Protein AF-A0A356KP73-F1 (afdb_monomer)

Mean predicted aligned error: 17.56 Å

Sequence (121 aa):
MTNDRNPLIIAFLLGVCCALGVALMFNSNSPFPRAYAQAAGGANSMFAVTGTGTTNQGRDVLFVVDSASQRLAIYEYQNGRLKMGALRNMEFDFQIPYEYLAGKKKQEPTVLDIKKAVEKK

Radius of gyration: 27.16 Å; Cα contacts (8 Å, |Δi|>4): 133; chains: 1; bounding box: 76×46×67 Å

Solvent-accessible surface area (backbone atoms only — not comparable to full-atom values): 7233 Å² total; per-residue (Å²): 139,74,77,74,63,56,63,54,52,52,52,50,52,51,50,51,53,51,52,50,52,53,55,52,61,73,60,56,79,60,95,58,68,70,66,51,76,52,73,58,61,75,101,59,35,39,37,40,36,38,28,52,38,67,91,91,64,86,38,41,33,40,38,38,35,35,64,74,79,31,31,40,39,35,28,39,51,55,95,94,38,77,40,82,75,48,75,45,80,38,62,68,77,70,46,72,53,67,65,75,74,39,94,80,50,79,65,80,77,38,74,67,54,52,50,54,61,62,74,73,108

Secondary structure (DSSP, 8-state):
---THHHHHHHHHHHHHHHHHHHHHHT---SSPPEEEEEE-SSS-EEEEEEE-STTS--EEEEEEETTTTEEEEEEEETTEEEEEEEEE-HHHH---HHHH-TT---SS-HHHHHHHHHT-

pLDDT: mean 71.68, std 13.23, range [44.16, 90.06]

Nearest PDB structures (foldseek):
  4b1m-assembly3_C  TM=5.307E-01  e=1.290E+00  Bacillus subtilis
  6o38-assembly2_H  TM=4.576E-01  e=4.339E+00  Acinetobacter nosocomialis M2
  6o38-assembly1_G  TM=3.867E-01  e=4.845E+00  Acinetobacter nosocomialis M2
  6o38-assembly6_N  TM=3.864E-01  e=8.885E+00  Acinetobacter nosocomialis M2

Structure (mmCIF, N/CA/C/O backbone):
data_AF-A0A356KP73-F1
#
_entry.id   AF-A0A356KP73-F1
#
loop_
_atom_site.group_PDB
_atom_site.id
_atom_site.type_symbol
_atom_site.label_atom_id
_atom_site.label_alt_id
_atom_site.label_comp_id
_atom_site.label_asym_id
_atom_site.label_entity_id
_atom_site.label_seq_id
_atom_site.pdbx_PDB_ins_code
_atom_site.Cartn_x
_atom_site.Cartn_y
_atom_site.Cartn_z
_atom_site.occupancy
_atom_site.B_iso_or_equiv
_atom_site.auth_seq_id
_atom_site.auth_comp_id
_atom_site.auth_asym_id
_atom_site.auth_atom_id
_atom_site.pdbx_PDB_model_num
ATOM 1 N N . MET A 1 1 ? 55.916 17.845 -33.740 1.00 48.38 1 MET A N 1
ATOM 2 C CA . MET A 1 1 ? 54.906 16.788 -33.513 1.00 48.38 1 MET A CA 1
ATOM 3 C C . MET A 1 1 ? 54.173 17.134 -32.232 1.00 48.38 1 MET A C 1
ATOM 5 O O . MET A 1 1 ? 54.666 16.852 -31.149 1.00 48.38 1 MET A O 1
ATOM 9 N N . THR A 1 2 ? 53.103 17.910 -32.362 1.0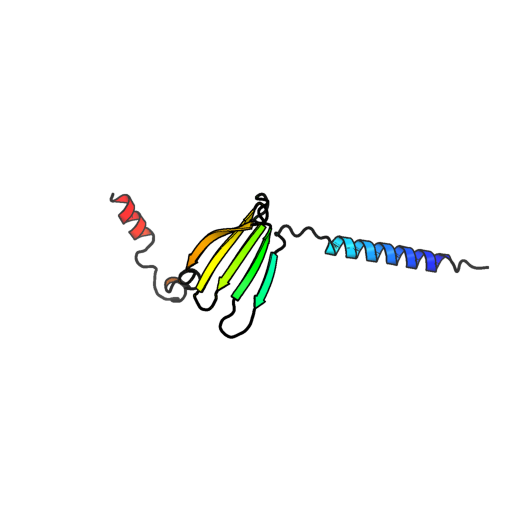0 51.25 2 THR A N 1
ATOM 10 C CA . THR A 1 2 ? 52.355 18.517 -31.254 1.00 51.25 2 THR A CA 1
ATOM 11 C C . THR A 1 2 ? 51.350 17.533 -30.651 1.00 51.25 2 THR A C 1
ATOM 13 O O . THR A 1 2 ? 50.891 16.610 -31.315 1.00 51.25 2 THR A O 1
ATOM 16 N N . ASN A 1 3 ? 51.092 17.703 -29.354 1.00 58.59 3 ASN A N 1
ATOM 17 C CA . ASN A 1 3 ? 50.365 16.814 -28.441 1.00 58.59 3 ASN A CA 1
ATOM 18 C C . ASN A 1 3 ? 48.856 16.666 -28.752 1.00 58.59 3 ASN A C 1
ATOM 20 O O . ASN A 1 3 ? 48.011 16.984 -27.916 1.00 58.59 3 ASN A O 1
ATOM 24 N N . ASP A 1 4 ? 48.491 16.112 -29.905 1.00 58.34 4 ASP A N 1
ATOM 25 C CA . ASP A 1 4 ? 47.076 15.922 -30.282 1.00 58.34 4 ASP A CA 1
ATOM 26 C C . ASP A 1 4 ? 46.377 14.802 -29.481 1.00 58.34 4 ASP A C 1
ATOM 28 O O . ASP A 1 4 ? 45.154 14.669 -29.501 1.00 58.34 4 ASP A O 1
ATOM 32 N N . ARG A 1 5 ? 47.136 14.004 -28.714 1.00 60.91 5 ARG A N 1
ATOM 33 C CA . ARG A 1 5 ? 46.603 12.918 -27.868 1.00 60.91 5 ARG A CA 1
ATOM 34 C C . ARG A 1 5 ? 46.007 13.403 -26.541 1.00 60.91 5 ARG A C 1
ATOM 36 O O . ARG A 1 5 ? 45.090 12.773 -26.022 1.00 60.91 5 ARG A O 1
ATOM 43 N N . ASN A 1 6 ? 46.484 14.526 -26.006 1.00 67.44 6 ASN A N 1
ATOM 44 C CA . ASN A 1 6 ? 46.041 15.052 -24.711 1.00 67.44 6 ASN A CA 1
ATOM 45 C C . ASN A 1 6 ? 44.567 15.501 -24.676 1.00 67.44 6 ASN A C 1
ATOM 47 O O . ASN A 1 6 ? 43.879 15.116 -23.730 1.00 67.44 6 ASN A O 1
ATOM 51 N N . PRO A 1 7 ? 44.028 16.250 -25.662 1.00 72.88 7 PRO A N 1
ATOM 52 C CA . PRO A 1 7 ? 42.623 16.666 -25.619 1.00 72.88 7 PRO A CA 1
ATOM 53 C C . PRO A 1 7 ? 41.654 15.480 -25.728 1.00 72.88 7 PRO A C 1
ATOM 55 O O . PRO A 1 7 ? 40.610 15.488 -25.082 1.00 72.88 7 PRO A O 1
ATOM 58 N N . LEU A 1 8 ? 42.021 14.431 -26.473 1.00 78.50 8 LEU A N 1
ATOM 59 C CA . LEU A 1 8 ? 41.236 13.196 -26.585 1.00 78.50 8 LEU A CA 1
ATOM 60 C C . LEU A 1 8 ? 41.174 12.422 -25.263 1.00 78.50 8 LEU A C 1
ATOM 62 O O . LEU A 1 8 ? 40.104 11.964 -24.869 1.00 78.50 8 LEU A O 1
ATOM 66 N N . ILE A 1 9 ? 42.300 12.318 -24.553 1.00 81.69 9 ILE A N 1
ATOM 67 C CA . ILE A 1 9 ? 42.364 11.656 -23.241 1.00 81.69 9 ILE A CA 1
ATOM 68 C C . ILE A 1 9 ? 41.561 12.442 -22.198 1.00 81.69 9 ILE A C 1
ATOM 70 O O . ILE A 1 9 ? 40.818 11.847 -21.418 1.00 81.69 9 ILE A O 1
ATOM 74 N N . ILE A 1 10 ? 41.661 13.775 -22.213 1.00 82.06 10 ILE A N 1
ATOM 75 C CA . ILE A 1 10 ? 40.904 14.647 -21.307 1.00 82.06 10 ILE A CA 1
ATOM 7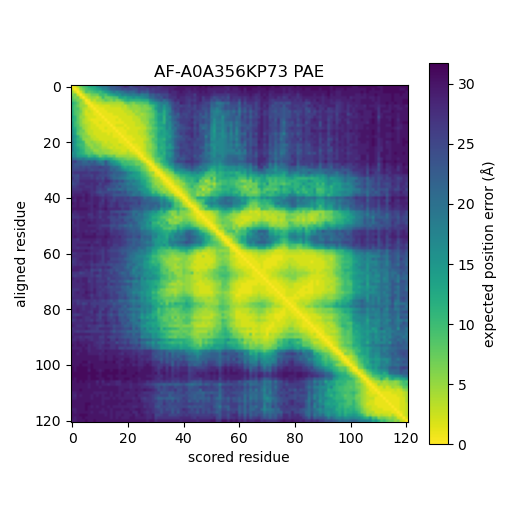6 C C . ILE A 1 10 ? 39.401 14.531 -21.580 1.00 82.06 10 ILE A C 1
ATOM 78 O O . ILE A 1 10 ? 38.634 14.342 -20.640 1.00 82.06 10 ILE A O 1
ATOM 82 N N . ALA A 1 11 ? 38.976 14.577 -22.846 1.00 82.19 11 ALA A N 1
ATOM 83 C CA . ALA A 1 11 ? 37.570 14.426 -23.221 1.00 82.19 11 ALA A CA 1
ATOM 84 C C . ALA A 1 11 ? 37.007 13.049 -22.831 1.00 82.19 11 ALA A C 1
ATOM 86 O O . ALA A 1 11 ? 35.888 12.958 -22.327 1.00 82.19 11 ALA A O 1
ATOM 87 N N . PHE A 1 12 ? 37.797 11.985 -23.002 1.00 84.50 12 PHE A N 1
ATOM 88 C CA . PHE A 1 12 ? 37.420 10.635 -22.588 1.00 84.50 12 PHE A CA 1
ATOM 89 C C . PHE A 1 12 ? 37.254 10.526 -21.065 1.00 84.50 12 PHE A C 1
ATOM 91 O O . PHE A 1 12 ? 36.229 10.037 -20.594 1.00 84.50 12 PHE A O 1
ATOM 98 N N . LEU A 1 13 ? 38.214 11.038 -20.287 1.00 85.75 13 LEU A N 1
ATOM 99 C CA . LEU A 1 13 ? 38.138 11.055 -18.821 1.00 85.75 13 LEU A CA 1
ATOM 100 C C . LEU A 1 13 ? 36.943 11.869 -18.315 1.00 85.75 13 LEU A C 1
ATOM 102 O O . LEU A 1 13 ? 36.243 11.422 -17.407 1.00 85.75 13 LEU A O 1
ATOM 106 N N . LEU A 1 14 ? 36.669 13.026 -18.924 1.00 86.62 14 LEU A N 1
ATOM 107 C CA . LEU A 1 14 ? 35.507 13.841 -18.571 1.00 86.62 14 LEU A CA 1
ATOM 108 C C . LEU A 1 14 ? 34.198 13.098 -18.866 1.00 86.62 14 LEU A C 1
ATOM 110 O O . LEU A 1 14 ? 33.302 13.081 -18.026 1.00 86.62 14 LEU A O 1
ATOM 114 N N . GLY A 1 15 ? 34.116 12.426 -20.018 1.00 85.94 15 GLY A N 1
ATOM 115 C CA . GLY A 1 15 ? 32.970 11.599 -20.390 1.00 85.94 15 GLY A CA 1
ATOM 116 C C . GLY A 1 15 ? 32.718 10.459 -19.401 1.00 85.94 15 GLY A C 1
ATOM 117 O O . GLY A 1 15 ? 31.577 10.250 -18.988 1.00 85.94 15 GLY A O 1
ATOM 118 N N . VAL A 1 16 ? 33.774 9.771 -18.955 1.00 87.62 16 VAL A N 1
ATOM 119 C CA . VAL A 1 16 ? 33.676 8.707 -17.942 1.00 87.62 16 VAL A CA 1
ATOM 120 C C . VAL A 1 16 ? 33.217 9.267 -16.594 1.00 87.62 16 VAL A C 1
ATOM 122 O O . VAL A 1 16 ? 32.307 8.703 -15.991 1.00 87.62 16 VAL A O 1
ATOM 125 N N . CYS A 1 17 ? 33.772 10.393 -16.137 1.00 82.75 17 CYS A N 1
ATOM 126 C CA . CYS A 1 17 ? 33.355 11.037 -14.887 1.00 82.75 17 CYS A CA 1
ATOM 127 C C . CYS A 1 17 ? 31.890 11.493 -14.925 1.00 82.75 17 CYS A C 1
ATOM 129 O O . CYS A 1 17 ? 31.155 11.280 -13.959 1.00 82.75 17 CYS A O 1
ATOM 131 N N . CYS A 1 18 ? 31.438 12.071 -16.041 1.00 83.12 18 CYS A N 1
ATOM 132 C CA . CYS A 1 18 ? 30.040 12.454 -16.228 1.00 83.12 18 CYS A CA 1
ATOM 133 C C . CYS A 1 18 ? 29.116 11.228 -16.248 1.00 83.12 18 CYS A C 1
ATOM 135 O O . CYS A 1 18 ? 28.086 11.239 -15.577 1.00 83.12 18 CYS A O 1
ATOM 137 N N . ALA A 1 19 ? 29.491 10.153 -16.947 1.00 77.81 19 ALA A N 1
ATOM 138 C CA . ALA A 1 19 ? 28.715 8.914 -16.977 1.00 77.81 19 ALA A CA 1
ATOM 139 C C . ALA A 1 19 ? 28.607 8.262 -15.587 1.00 77.81 19 ALA A C 1
ATOM 141 O O . ALA A 1 19 ? 27.524 7.826 -15.194 1.00 77.81 19 ALA A O 1
ATOM 142 N N . LEU A 1 20 ? 29.699 8.253 -14.814 1.00 79.38 20 LEU A N 1
ATOM 143 C CA . LEU A 1 20 ? 29.709 7.741 -13.442 1.00 79.38 20 LEU A CA 1
ATOM 144 C C . LEU A 1 20 ? 28.851 8.603 -12.507 1.00 79.38 20 LEU A C 1
ATOM 146 O O . LEU A 1 20 ? 28.086 8.065 -11.711 1.00 79.38 20 LEU A O 1
ATOM 150 N N . GLY A 1 21 ? 28.941 9.931 -12.626 1.00 72.38 21 GLY A N 1
ATOM 151 C CA . GLY A 1 21 ? 28.129 10.865 -11.844 1.00 72.38 21 GLY A CA 1
ATOM 152 C C . GLY A 1 21 ? 26.633 10.672 -12.091 1.00 72.38 21 GLY A C 1
ATOM 153 O O . GLY A 1 21 ? 25.856 10.575 -11.145 1.00 72.38 21 GLY A O 1
ATOM 154 N N . VAL A 1 22 ? 26.238 10.513 -13.355 1.00 70.38 22 VAL A N 1
ATOM 155 C CA . VAL A 1 22 ? 24.848 10.231 -13.738 1.00 70.38 22 VAL A CA 1
ATOM 156 C C . VAL A 1 22 ? 24.388 8.869 -13.202 1.00 70.38 22 VAL A C 1
ATOM 158 O O . VAL A 1 22 ? 23.316 8.778 -12.602 1.00 70.38 22 VAL A O 1
ATOM 161 N N . ALA A 1 23 ? 25.204 7.821 -13.338 1.00 68.50 23 ALA A N 1
ATOM 162 C CA . ALA A 1 23 ? 24.885 6.491 -12.813 1.00 68.50 23 ALA A CA 1
ATOM 163 C C . ALA A 1 23 ? 24.702 6.489 -11.283 1.00 68.50 23 ALA A C 1
ATOM 165 O O . ALA A 1 23 ? 23.808 5.816 -10.769 1.00 68.50 23 ALA A O 1
ATOM 166 N N . LEU A 1 24 ? 25.499 7.277 -10.555 1.00 64.06 24 LEU A N 1
ATOM 167 C CA . LEU A 1 24 ? 25.389 7.425 -9.102 1.00 64.06 24 LEU A CA 1
ATOM 168 C C . LEU A 1 24 ? 24.158 8.242 -8.680 1.00 64.06 24 LEU A C 1
ATOM 170 O O . LEU A 1 24 ? 23.542 7.914 -7.669 1.00 64.06 24 LEU A O 1
ATOM 174 N N . MET A 1 25 ? 23.749 9.250 -9.457 1.00 61.28 25 MET A N 1
ATOM 175 C CA . MET A 1 25 ? 22.519 10.012 -9.186 1.00 61.28 25 MET A CA 1
ATOM 176 C C . MET A 1 25 ? 21.249 9.173 -9.401 1.00 61.28 25 MET A C 1
ATOM 178 O O . MET A 1 25 ? 20.293 9.291 -8.630 1.00 61.28 25 MET A O 1
ATOM 182 N N . PHE A 1 26 ? 21.238 8.284 -10.400 1.00 61.44 26 PHE A N 1
ATOM 183 C CA . PHE A 1 26 ? 20.128 7.347 -10.628 1.00 61.44 26 PHE A CA 1
ATOM 184 C C . PHE A 1 26 ? 20.153 6.127 -9.701 1.00 61.44 26 PHE A C 1
ATOM 186 O O . PHE A 1 26 ? 19.121 5.487 -9.506 1.00 61.44 26 PHE A O 1
ATOM 193 N N . ASN A 1 27 ? 21.294 5.842 -9.071 1.00 54.44 27 ASN A N 1
ATOM 194 C CA . ASN A 1 27 ? 21.393 4.920 -7.941 1.00 54.44 27 ASN A CA 1
ATOM 195 C C . ASN A 1 27 ? 21.150 5.635 -6.600 1.00 54.44 27 ASN A C 1
ATOM 197 O O . ASN A 1 27 ? 21.686 5.252 -5.559 1.00 54.44 27 ASN A O 1
ATOM 201 N N . SER A 1 28 ? 20.345 6.702 -6.618 1.00 50.84 28 SER A N 1
ATOM 202 C CA . SER A 1 28 ? 19.795 7.261 -5.395 1.00 50.84 28 SER A CA 1
ATOM 203 C C . SER A 1 28 ? 18.929 6.185 -4.748 1.00 50.84 28 SER A C 1
ATOM 205 O O . SER A 1 28 ? 17.856 5.816 -5.230 1.00 50.84 28 SER A O 1
ATOM 207 N N . ASN A 1 29 ? 19.436 5.649 -3.641 1.00 56.03 29 ASN A N 1
ATOM 208 C CA . ASN A 1 29 ? 18.640 4.963 -2.640 1.00 56.03 29 ASN A CA 1
ATOM 209 C C . ASN A 1 29 ? 17.554 5.939 -2.188 1.00 56.03 29 ASN A C 1
ATOM 211 O O . ASN A 1 29 ? 17.757 6.723 -1.261 1.00 56.03 29 ASN A O 1
ATOM 215 N N . SER A 1 30 ? 16.424 5.938 -2.896 1.00 53.53 30 SER A N 1
ATOM 216 C CA . SER A 1 30 ? 15.221 6.611 -2.443 1.00 53.53 30 SER A CA 1
ATOM 217 C C . SER A 1 30 ? 14.977 6.147 -1.006 1.00 53.53 30 SER A C 1
ATOM 219 O O . SER A 1 30 ? 14.937 4.936 -0.770 1.00 53.53 30 SER A O 1
ATOM 221 N N . PRO A 1 31 ? 14.829 7.065 -0.033 1.00 57.53 31 PRO A N 1
ATOM 222 C CA . PRO A 1 31 ? 14.481 6.684 1.334 1.00 57.53 31 PRO A CA 1
ATOM 223 C C . PRO A 1 31 ? 13.090 6.033 1.398 1.00 57.53 31 PRO A C 1
ATOM 225 O O . PRO A 1 31 ? 12.700 5.490 2.431 1.00 57.53 31 PRO A O 1
ATOM 228 N N . PHE A 1 32 ? 12.344 6.082 0.291 1.00 52.59 32 PHE A N 1
ATOM 229 C CA . PHE A 1 32 ? 11.044 5.465 0.140 1.00 52.59 32 PHE A CA 1
ATOM 230 C C . PHE A 1 32 ? 11.165 4.068 -0.482 1.00 52.59 32 PHE A C 1
ATOM 232 O O . PHE A 1 32 ? 11.909 3.893 -1.455 1.00 52.59 32 PHE A O 1
ATOM 239 N N . PRO A 1 33 ? 10.405 3.083 0.029 1.00 57.66 33 PRO A N 1
ATOM 240 C CA . PRO A 1 33 ? 10.320 1.760 -0.573 1.00 57.66 33 PRO A CA 1
ATOM 241 C C . PRO A 1 33 ? 9.965 1.857 -2.060 1.00 57.66 33 PRO A C 1
ATOM 243 O O . PRO A 1 33 ? 9.105 2.651 -2.451 1.00 57.66 33 PRO A O 1
ATOM 246 N N . ARG A 1 34 ? 10.623 1.051 -2.901 1.00 59.47 34 ARG A N 1
ATOM 247 C CA . ARG A 1 34 ? 10.265 0.960 -4.320 1.00 59.47 34 ARG A CA 1
ATOM 248 C C . ARG A 1 34 ? 8.880 0.325 -4.417 1.00 59.47 34 ARG A C 1
ATOM 250 O O . ARG A 1 34 ? 8.706 -0.827 -4.025 1.00 59.47 34 ARG A O 1
ATOM 257 N N . ALA A 1 35 ? 7.921 1.086 -4.931 1.00 60.72 35 ALA A N 1
ATOM 258 C CA . ALA A 1 35 ? 6.582 0.608 -5.230 1.00 60.72 35 ALA A CA 1
ATOM 259 C C . ALA A 1 35 ? 6.377 0.581 -6.748 1.00 60.72 35 ALA A C 1
ATOM 261 O O . ALA A 1 35 ? 6.738 1.530 -7.447 1.00 60.72 35 ALA A O 1
ATOM 262 N N . TYR A 1 36 ? 5.792 -0.499 -7.248 1.00 69.81 36 TYR A N 1
ATOM 263 C CA . TYR A 1 36 ? 5.396 -0.655 -8.640 1.00 69.81 36 TYR A CA 1
ATOM 264 C C . TYR A 1 36 ? 3.875 -0.705 -8.691 1.00 69.81 36 TYR A C 1
ATOM 266 O O . TYR A 1 36 ? 3.249 -1.499 -7.994 1.00 69.81 36 TYR A O 1
ATOM 274 N N . ALA A 1 37 ? 3.275 0.157 -9.505 1.00 67.25 37 ALA A N 1
ATOM 275 C CA . ALA A 1 37 ? 1.838 0.180 -9.718 1.00 67.25 3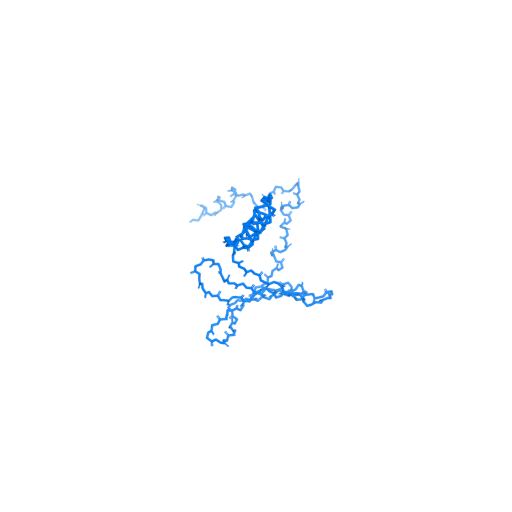7 ALA A CA 1
ATOM 276 C C . ALA A 1 37 ? 1.528 -0.279 -11.142 1.00 67.25 37 ALA A C 1
ATOM 278 O O . ALA A 1 37 ? 2.121 0.211 -12.103 1.00 67.25 37 ALA A O 1
ATOM 279 N N . GLN A 1 38 ? 0.580 -1.199 -11.276 1.00 68.50 38 GLN A N 1
ATOM 280 C CA . GLN A 1 38 ? 0.016 -1.601 -12.554 1.00 68.50 38 GLN A CA 1
ATOM 281 C C . GLN A 1 38 ? -1.503 -1.461 -1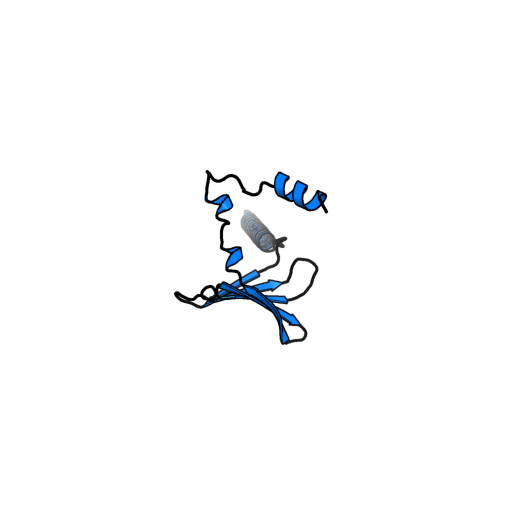2.482 1.00 68.50 38 GLN A C 1
ATOM 283 O O . GLN A 1 38 ? -2.152 -1.975 -11.570 1.00 68.50 38 GLN A O 1
ATOM 288 N 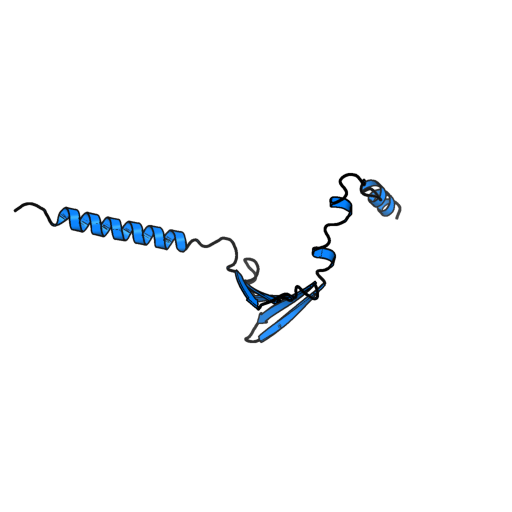N . ALA A 1 39 ? -2.069 -0.748 -13.452 1.00 65.94 39 ALA A N 1
ATOM 289 C CA . ALA A 1 39 ? -3.508 -0.602 -13.610 1.00 65.94 39 ALA A CA 1
ATOM 290 C C . ALA A 1 39 ? -3.985 -1.487 -14.763 1.00 65.94 39 ALA A C 1
ATOM 292 O O . ALA A 1 39 ? -3.359 -1.520 -15.825 1.00 65.94 39 ALA A O 1
ATOM 293 N N . ALA A 1 40 ? -5.109 -2.172 -14.571 1.00 55.75 40 ALA A N 1
ATOM 294 C CA . ALA A 1 40 ? -5.784 -2.914 -15.626 1.00 55.75 40 ALA A CA 1
ATOM 295 C C . ALA A 1 40 ? -7.155 -2.275 -15.914 1.00 55.75 40 ALA A C 1
ATOM 297 O O . ALA A 1 40 ? -8.142 -2.624 -15.279 1.00 55.75 40 ALA A O 1
ATOM 298 N N . GLY A 1 41 ? -7.169 -1.345 -16.880 1.00 50.38 41 GLY A N 1
ATOM 299 C CA . GLY A 1 41 ? -8.296 -0.984 -17.761 1.00 50.38 41 GLY A CA 1
ATOM 300 C C . GLY A 1 41 ? -9.564 -0.304 -17.200 1.00 50.38 41 GLY A C 1
ATOM 301 O O . GLY A 1 41 ? -10.064 -0.637 -16.137 1.00 50.38 41 GLY A O 1
ATOM 302 N N . GLY A 1 42 ? -10.158 0.564 -18.037 1.00 63.09 42 GLY A N 1
ATOM 303 C CA . GLY A 1 42 ? -11.606 0.842 -18.110 1.00 63.09 42 GLY A CA 1
ATOM 304 C C . GLY A 1 42 ? -12.286 1.583 -16.946 1.00 63.09 42 GLY A C 1
ATOM 305 O O . GLY A 1 42 ? -11.666 1.947 -15.954 1.00 63.09 42 GLY A O 1
ATOM 306 N N . ALA A 1 43 ? -13.605 1.796 -17.084 1.00 54.97 43 ALA A N 1
ATOM 307 C CA . ALA A 1 43 ? -14.464 2.503 -16.117 1.00 54.97 43 ALA A CA 1
ATOM 308 C C . ALA A 1 43 ? -14.572 1.825 -14.730 1.00 54.97 43 ALA A C 1
ATOM 310 O O . ALA A 1 43 ? -15.078 2.440 -13.802 1.00 54.97 43 ALA A O 1
ATOM 311 N N . ASN A 1 44 ? -14.052 0.601 -14.583 1.00 58.88 44 ASN A N 1
ATOM 312 C CA . ASN A 1 44 ? -13.973 -0.167 -13.337 1.00 58.88 44 ASN A CA 1
ATOM 313 C C . ASN A 1 44 ? -12.534 -0.656 -13.155 1.00 58.88 44 ASN A C 1
ATOM 315 O O . ASN A 1 44 ? -12.217 -1.822 -13.397 1.00 58.88 44 ASN A O 1
ATOM 319 N N . SER A 1 45 ? -11.646 0.272 -12.814 1.00 69.44 45 SER A N 1
ATOM 320 C CA . SER A 1 45 ? -10.211 0.013 -12.797 1.00 69.44 45 SER A CA 1
ATOM 321 C C . SER A 1 45 ? -9.794 -0.689 -11.508 1.00 69.44 45 SER A C 1
ATOM 323 O O . SER A 1 45 ? -10.040 -0.212 -10.396 1.00 69.44 45 SER A O 1
ATOM 325 N N . MET A 1 46 ? -9.144 -1.839 -11.666 1.00 75.75 46 MET A N 1
ATOM 326 C CA . MET A 1 46 ? -8.392 -2.474 -10.592 1.00 75.75 46 MET A CA 1
ATOM 327 C C . MET A 1 46 ? -6.949 -1.977 -10.640 1.00 75.75 46 MET A C 1
ATOM 329 O O . MET A 1 46 ? -6.307 -1.990 -11.698 1.00 75.75 46 MET A O 1
ATOM 333 N N . PHE A 1 47 ? -6.435 -1.562 -9.488 1.00 79.44 47 PHE A N 1
ATOM 334 C CA . PHE A 1 47 ? -5.056 -1.118 -9.328 1.00 79.44 47 PHE A CA 1
ATOM 335 C C . PHE A 1 47 ? -4.319 -2.101 -8.431 1.00 79.44 47 PHE A C 1
ATOM 337 O O . PHE A 1 47 ? -4.714 -2.330 -7.288 1.00 79.44 47 PHE A O 1
ATOM 344 N N . ALA A 1 48 ? -3.239 -2.675 -8.948 1.00 78.88 48 ALA A N 1
ATOM 345 C CA . ALA A 1 48 ? -2.315 -3.481 -8.173 1.00 78.88 48 ALA A CA 1
ATOM 346 C C . ALA A 1 48 ? -1.083 -2.634 -7.857 1.00 78.88 48 ALA A C 1
ATOM 348 O O . ALA A 1 48 ? -0.444 -2.100 -8.765 1.00 78.88 48 ALA A O 1
ATOM 349 N N . VAL A 1 49 ? -0.746 -2.513 -6.579 1.00 79.31 49 VAL A N 1
ATOM 350 C CA . VAL A 1 49 ? 0.477 -1.858 -6.118 1.00 79.31 49 VAL A CA 1
ATOM 351 C C . VAL A 1 49 ? 1.293 -2.891 -5.363 1.00 79.31 49 VAL A C 1
ATOM 353 O O . VAL A 1 49 ? 0.863 -3.394 -4.327 1.00 79.31 49 VAL A O 1
ATOM 356 N N . THR A 1 50 ? 2.464 -3.231 -5.884 1.00 74.19 50 THR A N 1
ATOM 357 C CA . THR A 1 50 ? 3.442 -4.054 -5.178 1.00 74.19 50 THR A CA 1
ATOM 358 C C . THR A 1 50 ? 4.492 -3.153 -4.563 1.00 74.19 50 THR A C 1
ATOM 360 O O . THR A 1 50 ? 4.932 -2.178 -5.169 1.00 74.19 50 THR A O 1
ATOM 363 N N . GLY A 1 51 ? 4.901 -3.463 -3.345 1.00 67.81 51 GLY A N 1
ATOM 364 C CA . GLY A 1 51 ? 5.983 -2.752 -2.690 1.00 67.81 51 GLY A CA 1
ATOM 365 C C . GLY A 1 51 ? 6.682 -3.652 -1.696 1.00 67.81 51 GLY A C 1
ATOM 366 O O . GLY A 1 51 ? 6.077 -4.562 -1.120 1.00 67.81 51 GLY A O 1
ATOM 367 N N . THR A 1 52 ? 7.957 -3.370 -1.468 1.00 64.31 52 THR A N 1
ATOM 368 C CA . THR A 1 52 ? 8.598 -3.835 -0.246 1.00 64.31 52 THR A CA 1
ATOM 369 C C . THR A 1 52 ? 7.939 -3.072 0.903 1.00 64.31 52 THR A C 1
ATOM 371 O O . THR A 1 52 ? 7.801 -1.848 0.854 1.00 64.31 52 THR A O 1
ATOM 374 N N . GLY A 1 53 ? 7.410 -3.791 1.893 1.00 56.38 53 GLY A N 1
ATOM 375 C CA . GLY A 1 53 ? 6.726 -3.199 3.040 1.00 56.38 53 GLY A CA 1
ATOM 376 C C . GLY A 1 53 ? 7.580 -2.124 3.714 1.00 56.38 53 GLY A C 1
ATOM 377 O O . GLY A 1 53 ? 8.801 -2.095 3.544 1.00 56.38 53 GLY A O 1
ATOM 378 N N . THR A 1 54 ? 6.925 -1.239 4.475 1.00 52.16 54 THR A N 1
ATOM 379 C CA . THR A 1 54 ? 7.549 -0.123 5.208 1.00 52.16 54 THR A CA 1
ATOM 380 C C . THR A 1 54 ? 8.925 -0.501 5.742 1.00 52.16 54 THR A C 1
ATOM 382 O O . THR A 1 54 ? 9.082 -1.563 6.358 1.00 52.16 54 THR A O 1
ATOM 385 N N . THR A 1 55 ? 9.899 0.371 5.481 1.00 44.16 55 THR A N 1
ATOM 386 C CA . THR A 1 55 ? 11.308 0.242 5.851 1.00 44.16 55 THR A CA 1
ATOM 387 C C . THR A 1 55 ? 11.425 -0.428 7.226 1.00 44.16 55 THR A C 1
ATOM 389 O O . THR A 1 55 ? 10.883 0.094 8.197 1.00 44.16 55 THR A O 1
ATOM 392 N N . ASN A 1 56 ? 12.076 -1.602 7.276 1.00 51.19 56 ASN A N 1
ATOM 393 C CA . ASN A 1 56 ? 12.311 -2.490 8.438 1.00 51.19 56 ASN A CA 1
ATOM 394 C C . ASN A 1 56 ? 11.422 -3.737 8.619 1.00 51.19 56 ASN A C 1
ATOM 396 O O . ASN A 1 56 ? 11.713 -4.513 9.526 1.00 51.19 56 ASN A O 1
ATOM 400 N N . GLN A 1 57 ? 10.402 -4.003 7.790 1.00 57.00 57 GLN A N 1
ATOM 401 C CA . GLN A 1 57 ? 9.604 -5.241 7.948 1.00 57.00 57 GLN A CA 1
ATOM 402 C C . GLN A 1 57 ? 9.953 -6.379 6.981 1.00 57.00 57 GLN A C 1
ATOM 404 O O . GLN A 1 57 ? 9.581 -7.516 7.249 1.00 57.00 57 GLN A O 1
ATOM 409 N N . GLY A 1 58 ? 10.675 -6.118 5.884 1.00 60.91 58 GLY A N 1
ATOM 410 C CA . GLY A 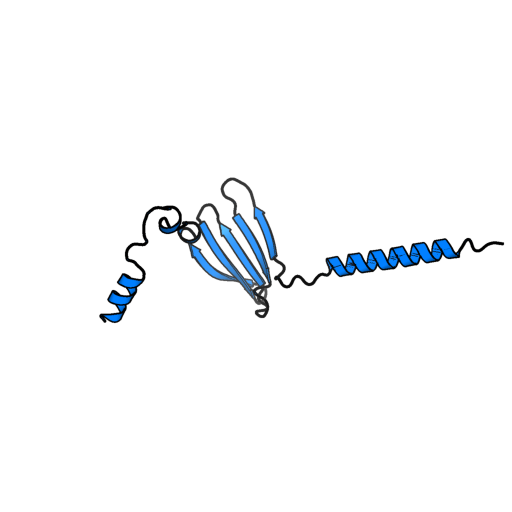1 58 ? 11.154 -7.171 4.972 1.00 60.91 58 GLY A CA 1
ATOM 411 C C . GLY A 1 58 ? 10.054 -8.048 4.358 1.00 60.91 58 GLY A C 1
ATOM 412 O O . GLY A 1 58 ? 10.336 -9.156 3.915 1.00 60.91 58 GLY A O 1
ATOM 413 N N . ARG A 1 59 ? 8.799 -7.584 4.362 1.00 69.81 59 ARG A N 1
ATOM 414 C CA . ARG A 1 59 ? 7.664 -8.309 3.786 1.00 69.81 59 ARG A CA 1
ATOM 415 C C . ARG A 1 59 ? 7.319 -7.716 2.436 1.00 69.81 59 ARG A C 1
ATOM 417 O O . ARG A 1 59 ? 7.116 -6.508 2.345 1.00 69.81 59 ARG A O 1
ATOM 424 N N . ASP A 1 60 ? 7.184 -8.562 1.431 1.00 77.81 60 ASP A N 1
ATOM 425 C CA . ASP A 1 60 ? 6.637 -8.160 0.142 1.00 77.81 60 ASP A CA 1
ATOM 426 C C . ASP A 1 60 ? 5.112 -8.111 0.251 1.00 77.81 60 ASP A C 1
ATOM 428 O O . ASP A 1 60 ? 4.467 -9.078 0.672 1.00 77.81 60 ASP A O 1
ATOM 432 N N . VAL A 1 61 ? 4.532 -6.962 -0.089 1.00 83.00 61 VAL A N 1
ATOM 433 C CA . VAL A 1 61 ? 3.092 -6.720 0.038 1.00 83.00 61 VAL A CA 1
ATOM 434 C C . VAL A 1 61 ? 2.518 -6.367 -1.330 1.00 83.00 61 VAL A C 1
ATOM 436 O O . VAL A 1 61 ? 3.098 -5.585 -2.086 1.00 83.00 61 VAL A O 1
ATOM 439 N N . LEU A 1 62 ? 1.362 -6.948 -1.639 1.00 85.50 62 LEU A N 1
ATOM 440 C CA . LEU A 1 62 ? 0.539 -6.627 -2.797 1.00 85.50 62 LEU A CA 1
ATOM 441 C C . LEU A 1 62 ? -0.760 -5.985 -2.305 1.00 85.50 62 LEU A C 1
ATOM 443 O O . LEU A 1 62 ? -1.580 -6.625 -1.646 1.00 85.50 62 LEU A O 1
ATOM 447 N N . PHE A 1 63 ? -0.956 -4.725 -2.661 1.00 87.00 63 PHE A N 1
ATOM 448 C CA . PHE A 1 63 ? -2.202 -4.000 -2.469 1.00 87.00 63 PHE A CA 1
ATOM 449 C C . PHE A 1 63 ? -3.030 -4.110 -3.744 1.00 87.00 63 PHE A C 1
ATOM 451 O O . PHE A 1 63 ? -2.542 -3.803 -4.830 1.00 87.00 63 PHE A O 1
ATOM 458 N N . VAL A 1 64 ? -4.282 -4.536 -3.618 1.00 87.31 64 VAL A N 1
ATOM 459 C CA . VAL A 1 64 ? -5.246 -4.561 -4.718 1.00 87.31 64 VAL A CA 1
ATOM 460 C C . VAL A 1 64 ? -6.385 -3.623 -4.361 1.00 87.31 64 VAL A C 1
ATOM 462 O O . VAL A 1 64 ? -7.105 -3.850 -3.389 1.00 87.31 64 VAL A O 1
ATOM 465 N N . VAL A 1 65 ? -6.527 -2.563 -5.146 1.00 87.38 65 VAL A N 1
ATOM 466 C CA . VAL A 1 65 ? -7.610 -1.591 -5.042 1.00 87.38 65 VAL A CA 1
ATOM 467 C C . VAL A 1 65 ? -8.619 -1.886 -6.136 1.00 87.38 65 VAL A C 1
ATOM 469 O O . VAL A 1 65 ? -8.298 -1.807 -7.321 1.00 87.38 65 VAL A O 1
ATOM 472 N N . ASP A 1 66 ? -9.842 -2.191 -5.729 1.00 86.88 66 ASP A N 1
ATOM 473 C CA . ASP A 1 66 ? -10.999 -2.207 -6.613 1.00 86.88 66 ASP A CA 1
ATOM 474 C C . ASP A 1 66 ? -11.726 -0.868 -6.466 1.00 86.88 66 ASP A C 1
ATOM 476 O O . ASP A 1 66 ? -12.358 -0.592 -5.441 1.00 86.88 66 ASP A O 1
ATOM 480 N N . SER A 1 67 ? -11.597 -0.019 -7.486 1.00 82.00 67 SER A N 1
ATOM 481 C CA . SER A 1 67 ? -12.228 1.302 -7.488 1.00 82.00 67 SER A CA 1
ATOM 482 C C . SER A 1 67 ? -13.750 1.242 -7.626 1.00 82.00 67 SER A C 1
ATOM 484 O O . SER A 1 67 ? -14.427 2.140 -7.129 1.00 82.00 67 SER A O 1
ATOM 486 N N . ALA A 1 68 ? -14.296 0.185 -8.236 1.00 82.44 68 ALA A N 1
ATOM 487 C CA . ALA A 1 68 ? -15.732 0.046 -8.459 1.00 82.44 68 ALA A CA 1
ATOM 488 C C . ALA A 1 68 ? -16.466 -0.325 -7.166 1.00 82.44 68 ALA A C 1
ATOM 490 O O . ALA A 1 68 ? -17.530 0.219 -6.879 1.00 82.44 68 ALA A O 1
ATOM 491 N N . SER A 1 69 ? -15.886 -1.225 -6.367 1.00 84.81 69 SER A N 1
ATOM 492 C CA . SER A 1 69 ? -16.448 -1.613 -5.065 1.00 84.81 69 SER A CA 1
ATOM 493 C C . SER A 1 69 ? -15.893 -0.818 -3.880 1.00 84.81 69 SER A C 1
ATOM 495 O O . SER A 1 69 ? -16.323 -1.048 -2.750 1.00 84.81 69 SER A O 1
AT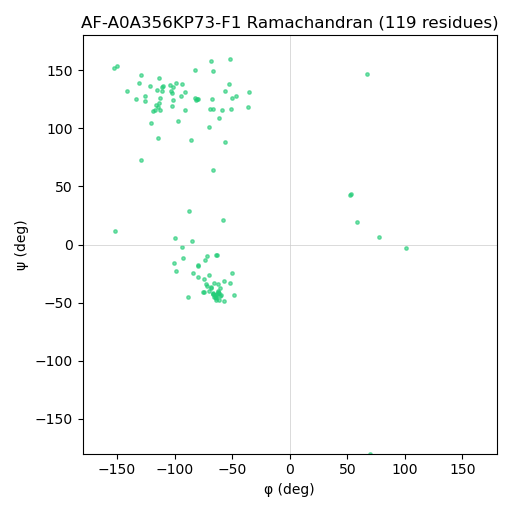OM 497 N N . GLN A 1 70 ? -14.951 0.101 -4.128 1.00 86.38 70 GLN A N 1
ATOM 498 C CA . GLN A 1 70 ? -14.226 0.874 -3.114 1.00 86.38 70 GLN A CA 1
ATOM 499 C C . GLN A 1 70 ? -13.583 -0.018 -2.044 1.00 86.38 70 GLN A C 1
ATOM 501 O O . GLN A 1 70 ? -13.629 0.273 -0.850 1.00 86.38 70 GLN A O 1
ATOM 506 N N . ARG A 1 71 ? -12.964 -1.127 -2.456 1.00 88.44 71 ARG A N 1
ATOM 507 C CA . ARG A 1 71 ? -12.324 -2.080 -1.537 1.00 88.44 71 ARG A CA 1
ATOM 508 C C . ARG A 1 71 ? -10.819 -2.116 -1.722 1.00 88.44 71 ARG A C 1
ATOM 510 O O . ARG A 1 71 ? -10.313 -2.065 -2.841 1.00 88.44 71 ARG A O 1
ATOM 517 N N . LEU A 1 72 ? -10.115 -2.263 -0.605 1.00 89.44 72 LEU A N 1
ATOM 518 C CA . LEU A 1 72 ? -8.681 -2.522 -0.563 1.00 89.44 72 LEU A CA 1
ATOM 519 C C . LEU A 1 72 ? -8.435 -3.905 0.026 1.00 89.44 72 LEU A C 1
ATOM 521 O O . LEU A 1 72 ? -8.747 -4.151 1.193 1.00 89.44 72 LEU A O 1
ATOM 525 N N . ALA A 1 73 ? -7.837 -4.784 -0.771 1.00 90.00 73 ALA A N 1
ATOM 526 C CA . ALA A 1 73 ? -7.294 -6.053 -0.316 1.00 90.00 73 ALA A CA 1
ATOM 527 C C . ALA A 1 73 ? -5.773 -5.941 -0.165 1.00 90.00 73 ALA A C 1
ATOM 529 O O . ALA A 1 73 ? -5.085 -5.410 -1.037 1.00 90.00 73 ALA A O 1
ATOM 530 N N . ILE A 1 74 ? -5.251 -6.461 0.940 1.00 88.75 74 ILE A N 1
ATOM 531 C CA . ILE A 1 74 ? -3.822 -6.493 1.244 1.00 88.75 74 ILE A CA 1
ATOM 532 C C . ILE A 1 74 ? -3.397 -7.952 1.294 1.00 88.75 74 ILE A C 1
ATOM 534 O O . ILE A 1 74 ? -3.891 -8.725 2.120 1.00 88.75 74 ILE A O 1
ATOM 538 N N . TYR A 1 75 ? -2.466 -8.315 0.424 1.00 89.31 75 TYR A N 1
ATOM 539 C CA . TYR A 1 75 ? -1.842 -9.626 0.399 1.00 89.31 75 TYR A CA 1
ATOM 540 C C . TYR A 1 75 ? -0.392 -9.522 0.843 1.00 89.31 75 TYR A C 1
ATOM 542 O O . TYR A 1 75 ? 0.344 -8.645 0.401 1.00 89.31 75 TYR A O 1
ATOM 550 N N . GLU A 1 76 ? 0.032 -10.457 1.679 1.00 88.19 76 GLU A N 1
ATOM 551 C CA . GLU A 1 76 ? 1.430 -10.631 2.050 1.00 88.19 76 GLU A CA 1
ATOM 552 C C . GLU A 1 76 ? 1.998 -11.827 1.303 1.00 88.19 76 GLU A C 1
ATOM 554 O O . GLU A 1 76 ? 1.400 -12.909 1.286 1.00 88.19 76 GLU A O 1
ATOM 559 N N . TYR A 1 77 ? 3.161 -11.644 0.697 1.00 82.94 77 TYR A N 1
ATOM 560 C CA . TYR A 1 77 ? 3.899 -12.733 0.090 1.00 82.94 77 TYR A CA 1
ATOM 561 C C . TYR A 1 77 ? 4.867 -13.325 1.115 1.00 82.94 77 TYR A C 1
ATOM 563 O O . TYR A 1 77 ? 5.776 -12.658 1.605 1.00 82.94 77 TYR A O 1
ATOM 571 N N . GLN A 1 78 ? 4.646 -14.591 1.467 1.00 81.06 78 GLN A N 1
ATOM 572 C CA . GLN A 1 78 ? 5.480 -15.335 2.408 1.00 81.06 78 GLN A CA 1
ATOM 573 C C . GLN A 1 78 ? 5.631 -16.778 1.924 1.00 81.06 78 GLN A C 1
ATOM 575 O O . GLN A 1 78 ? 4.642 -17.440 1.601 1.00 81.06 78 GLN A O 1
ATOM 580 N N . ASN A 1 79 ? 6.862 -17.297 1.911 1.00 83.75 79 ASN A N 1
ATOM 581 C CA . ASN A 1 79 ? 7.165 -18.694 1.565 1.00 83.75 79 ASN A CA 1
ATOM 582 C C . ASN A 1 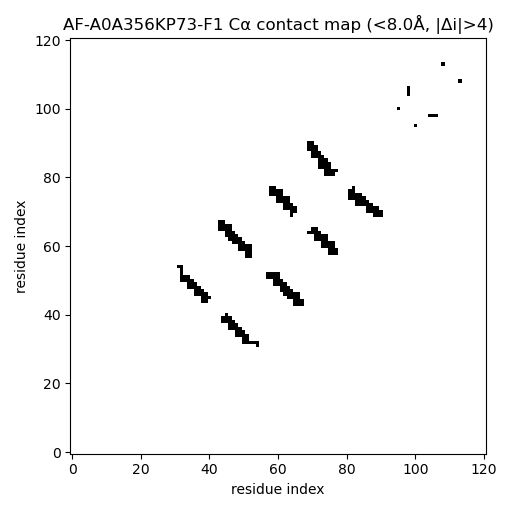79 ? 6.576 -19.143 0.212 1.00 83.75 79 ASN A C 1
ATOM 584 O O . ASN A 1 79 ? 5.990 -20.221 0.107 1.00 83.75 79 ASN A O 1
ATOM 588 N N . GLY A 1 80 ? 6.679 -18.302 -0.821 1.00 83.62 80 GLY A N 1
ATOM 589 C CA . GLY A 1 80 ? 6.186 -18.644 -2.159 1.00 83.62 80 GLY A CA 1
ATOM 590 C C . GLY A 1 80 ? 4.672 -18.531 -2.341 1.00 83.62 80 GLY A C 1
ATOM 591 O O . GLY A 1 80 ? 4.151 -18.956 -3.370 1.00 83.62 80 GLY A O 1
ATOM 592 N N . ARG A 1 81 ? 3.937 -18.009 -1.351 1.00 85.00 81 ARG A N 1
ATOM 593 C CA . ARG A 1 81 ? 2.471 -17.931 -1.380 1.00 85.00 81 ARG A CA 1
ATOM 594 C C . ARG A 1 81 ? 1.991 -16.535 -1.011 1.00 85.00 81 ARG A C 1
ATOM 596 O O . ARG A 1 81 ? 2.493 -15.934 -0.065 1.00 85.00 81 ARG A O 1
ATOM 603 N N . LEU A 1 82 ? 0.974 -16.056 -1.726 1.00 86.75 82 LEU A N 1
ATOM 604 C CA . LEU A 1 82 ? 0.208 -14.877 -1.329 1.00 86.75 82 LEU A CA 1
ATOM 605 C C . LEU A 1 82 ? -0.844 -15.289 -0.300 1.00 86.75 82 LEU A C 1
ATOM 607 O O . LEU A 1 82 ? -1.645 -16.193 -0.544 1.00 86.75 82 LEU A O 1
ATOM 611 N N . LYS A 1 83 ? -0.850 -14.619 0.847 1.00 89.31 83 LYS A N 1
ATOM 612 C CA . LYS A 1 83 ? -1.880 -14.760 1.877 1.00 89.31 83 LYS A CA 1
ATOM 613 C C . LYS A 1 83 ? -2.623 -13.445 2.013 1.00 89.31 83 LYS A C 1
ATOM 615 O O . LYS A 1 83 ? -1.993 -12.397 2.106 1.00 89.31 83 LYS A O 1
ATOM 620 N N . MET A 1 84 ? -3.950 -13.494 2.042 1.00 89.25 84 MET A N 1
ATOM 621 C CA . MET A 1 84 ? -4.750 -12.309 2.341 1.00 89.25 84 MET A CA 1
ATOM 622 C C . MET A 1 84 ? -4.549 -11.943 3.812 1.00 89.25 84 MET A C 1
ATOM 624 O O . MET A 1 84 ? -4.873 -12.737 4.694 1.00 89.25 84 MET A O 1
ATOM 628 N N . GLY A 1 85 ? -3.978 -10.769 4.062 1.00 86.06 85 GLY A N 1
ATOM 629 C CA . GLY A 1 85 ? -3.787 -10.237 5.408 1.00 86.06 85 GLY A CA 1
ATOM 630 C C . GLY A 1 85 ? -4.996 -9.433 5.871 1.00 86.06 85 GLY A C 1
ATOM 631 O O . GLY A 1 85 ? -5.466 -9.611 6.990 1.00 86.06 85 GLY A O 1
ATOM 632 N N . ALA A 1 86 ? -5.525 -8.571 5.000 1.00 86.38 86 ALA A N 1
ATOM 633 C CA . ALA A 1 86 ? -6.660 -7.716 5.325 1.00 86.38 86 ALA A CA 1
ATOM 634 C C . ALA A 1 86 ? -7.516 -7.403 4.094 1.00 86.38 86 ALA A C 1
ATOM 636 O O . ALA A 1 86 ? -7.027 -7.360 2.965 1.00 86.38 86 ALA A O 1
ATOM 637 N N . LEU A 1 87 ? -8.793 -7.127 4.347 1.00 90.06 87 LEU A N 1
ATOM 638 C CA . LEU A 1 87 ? -9.738 -6.573 3.388 1.00 90.06 87 LEU A CA 1
ATOM 639 C C . LEU A 1 87 ? -10.491 -5.441 4.087 1.00 90.06 87 LEU A C 1
ATOM 641 O O . LEU A 1 87 ? -11.071 -5.666 5.150 1.00 90.06 87 LEU A O 1
ATOM 645 N N . ARG A 1 88 ? -10.483 -4.236 3.515 1.00 87.50 88 ARG A N 1
ATOM 646 C CA . ARG A 1 88 ? -11.188 -3.076 4.080 1.00 87.50 88 ARG A CA 1
ATOM 647 C C . ARG A 1 88 ? -12.074 -2.397 3.042 1.00 87.50 88 ARG A C 1
ATOM 649 O O . ARG A 1 88 ? -11.721 -2.338 1.865 1.00 87.50 88 ARG A O 1
ATOM 656 N N . ASN A 1 89 ? -13.206 -1.872 3.506 1.00 86.56 89 ASN A N 1
ATOM 657 C CA . ASN A 1 89 ? -14.028 -0.936 2.744 1.00 86.56 89 ASN A CA 1
ATOM 658 C C . ASN A 1 89 ? -13.415 0.468 2.869 1.00 86.56 89 ASN A C 1
ATOM 660 O O . ASN A 1 89 ? -13.183 0.928 3.985 1.00 86.56 89 ASN A O 1
ATOM 664 N N . MET A 1 90 ? -13.137 1.111 1.738 1.00 84.19 90 MET A N 1
ATOM 665 C CA . MET A 1 90 ? -12.579 2.461 1.648 1.00 84.19 90 MET A CA 1
ATOM 666 C C . MET A 1 90 ? -13.634 3.533 1.366 1.00 84.19 90 MET A C 1
ATOM 668 O O . MET A 1 90 ? -13.284 4.694 1.178 1.00 84.19 90 MET A O 1
ATOM 672 N N . GLU A 1 91 ? -14.918 3.181 1.338 1.00 78.62 91 GLU A N 1
ATOM 673 C CA . GLU A 1 91 ? -16.018 4.127 1.130 1.00 78.62 91 GLU A CA 1
ATOM 674 C C . GLU A 1 91 ? -15.894 5.363 2.034 1.00 78.62 91 GLU A C 1
ATOM 676 O O . GLU A 1 91 ? -15.999 6.491 1.562 1.00 78.62 91 GLU A O 1
ATOM 681 N N . PHE A 1 92 ? -15.558 5.160 3.311 1.00 67.50 92 PHE A N 1
ATOM 682 C CA . PHE A 1 92 ? -15.358 6.245 4.276 1.00 67.50 92 PHE A CA 1
ATOM 683 C C . PHE A 1 92 ? -13.993 6.937 4.173 1.00 67.50 92 PHE A C 1
ATOM 685 O O . PHE A 1 92 ? -13.854 8.058 4.648 1.00 67.50 92 PHE A O 1
ATOM 692 N N . ASP A 1 93 ? -12.998 6.314 3.538 1.00 70.94 93 ASP A N 1
ATOM 693 C CA . ASP A 1 93 ? -11.682 6.933 3.330 1.00 70.94 93 ASP A CA 1
ATOM 694 C C . ASP A 1 93 ? -11.736 8.010 2.238 1.00 70.94 93 ASP A C 1
ATOM 696 O O . ASP A 1 93 ? -10.972 8.975 2.268 1.00 70.94 93 ASP A O 1
ATOM 700 N N . PHE A 1 94 ? -12.641 7.841 1.268 1.00 66.25 94 PHE A N 1
ATOM 701 C CA . PHE A 1 94 ? -12.884 8.806 0.193 1.00 66.25 94 PHE A CA 1
ATOM 702 C C . PHE A 1 94 ? -13.993 9.806 0.516 1.00 66.25 94 PHE A C 1
ATOM 704 O O . PHE A 1 94 ? -14.148 10.803 -0.194 1.00 66.25 94 PHE A O 1
ATOM 711 N N . GLN A 1 95 ? -14.759 9.574 1.582 1.00 64.31 95 GLN A N 1
ATOM 712 C CA . GLN A 1 95 ? -15.648 10.594 2.112 1.00 64.31 95 GLN A CA 1
ATOM 713 C C . GLN A 1 95 ? -14.784 11.683 2.736 1.00 64.31 95 GLN A C 1
ATOM 715 O O . GLN A 1 95 ? -14.308 11.555 3.860 1.00 64.31 95 GLN A O 1
ATOM 720 N N . ILE A 1 96 ? -14.600 12.791 2.014 1.00 58.94 96 ILE A N 1
ATOM 721 C CA . ILE A 1 96 ? -14.213 14.037 2.669 1.00 58.94 96 ILE A CA 1
ATOM 722 C C . ILE A 1 96 ? -15.340 14.302 3.667 1.00 58.94 96 ILE A C 1
ATOM 724 O O . ILE A 1 96 ? -16.484 14.467 3.224 1.00 58.94 96 ILE A O 1
ATOM 728 N N . PRO A 1 97 ? -15.077 14.288 4.987 1.00 57.25 97 PRO A N 1
ATOM 729 C CA . PRO A 1 97 ? -16.151 14.433 5.947 1.00 57.25 97 PRO A CA 1
ATOM 730 C C . PRO A 1 97 ? -16.876 15.730 5.616 1.00 57.25 97 PRO A C 1
ATOM 732 O O . PRO A 1 97 ? -16.242 16.763 5.386 1.00 57.25 97 PRO A O 1
ATOM 735 N N . TYR A 1 98 ? -18.205 15.676 5.551 1.00 52.34 98 TYR A N 1
ATOM 736 C CA . TYR A 1 98 ? -19.047 16.847 5.287 1.00 52.34 98 TYR A CA 1
ATOM 737 C C . TYR A 1 98 ? -18.694 18.029 6.214 1.00 52.34 98 TYR A C 1
ATOM 739 O O . TYR A 1 98 ? -18.888 19.189 5.852 1.00 52.34 98 TYR A O 1
ATOM 747 N N . GLU A 1 99 ? -18.116 17.720 7.377 1.00 53.50 99 GLU A N 1
ATOM 748 C CA . GLU A 1 99 ? -17.539 18.639 8.360 1.00 53.50 99 GLU A CA 1
ATOM 749 C C . GLU A 1 99 ? -16.424 19.542 7.797 1.00 53.50 99 GLU A C 1
ATOM 751 O O . GLU A 1 99 ? -16.304 20.686 8.223 1.00 53.50 99 GLU A O 1
ATOM 756 N N . TYR A 1 100 ? -15.645 19.080 6.811 1.00 51.56 100 TYR A N 1
ATOM 757 C CA . TYR A 1 100 ? -14.541 19.838 6.203 1.00 51.56 100 TYR A CA 1
ATOM 758 C C . TYR A 1 100 ? -14.910 20.512 4.873 1.00 51.56 100 TYR A C 1
ATOM 760 O O . TYR A 1 100 ? -14.276 21.497 4.497 1.00 51.56 100 TYR A O 1
ATOM 768 N N . LEU A 1 101 ? -15.935 20.025 4.161 1.00 51.97 101 LEU A N 1
ATOM 769 C CA . LEU A 1 101 ? -16.417 20.645 2.913 1.00 51.97 101 LEU A CA 1
ATOM 770 C C . LEU A 1 101 ? -17.395 21.797 3.157 1.00 51.97 101 LEU A C 1
ATOM 772 O O . LEU A 1 101 ? -17.520 22.702 2.330 1.00 51.97 101 LEU A O 1
ATOM 776 N N . ALA A 1 102 ? -18.079 21.804 4.298 1.00 49.94 102 ALA A N 1
ATOM 777 C CA . ALA A 1 102 ? -18.923 22.915 4.686 1.00 49.94 102 ALA A CA 1
ATOM 778 C C . ALA A 1 102 ? -18.080 23.971 5.407 1.00 49.94 102 ALA A C 1
ATOM 780 O O . ALA A 1 102 ? -18.031 23.998 6.635 1.00 49.94 102 ALA A O 1
ATOM 781 N N . GLY A 1 103 ? -17.517 24.926 4.662 1.00 53.53 103 GLY A N 1
ATOM 782 C CA . GLY A 1 103 ? -16.908 26.154 5.199 1.00 53.53 103 GLY A CA 1
ATOM 783 C C . GLY A 1 103 ? -17.837 27.045 6.053 1.00 53.53 103 GLY A C 1
ATOM 784 O O . GLY A 1 103 ? -17.582 28.240 6.168 1.00 53.53 103 GLY A O 1
ATOM 785 N N . LYS A 1 104 ? -18.933 26.509 6.617 1.00 53.22 104 LYS A N 1
ATOM 786 C CA . LYS A 1 104 ? -19.930 27.183 7.462 1.00 53.22 104 LYS A CA 1
ATOM 787 C C . LYS A 1 104 ? -20.661 26.291 8.484 1.00 53.22 104 LYS A C 1
ATOM 789 O O . LYS A 1 104 ? -21.643 26.764 9.052 1.00 53.22 104 LYS A O 1
ATOM 794 N N . LYS A 1 105 ? -20.256 25.045 8.763 1.00 58.50 105 LYS A N 1
ATOM 795 C CA . LYS A 1 105 ? -20.870 24.287 9.874 1.00 58.50 105 LYS A CA 1
ATOM 796 C C . LYS A 1 105 ? -19.818 23.897 10.897 1.00 58.50 105 LYS A C 1
ATOM 798 O O . LYS A 1 105 ? -18.988 23.030 10.669 1.00 58.50 105 LYS A O 1
ATOM 803 N N . LYS A 1 106 ? -19.855 24.627 12.012 1.00 64.69 106 LYS A N 1
ATOM 804 C CA . LYS A 1 106 ? -19.123 24.350 13.246 1.00 64.69 106 LYS A CA 1
ATOM 805 C C . LYS A 1 106 ? -19.315 22.864 13.571 1.00 64.69 106 LYS A C 1
ATOM 807 O O . LYS A 1 106 ? -20.448 22.398 13.557 1.00 64.69 106 LYS A O 1
ATOM 812 N N . GLN A 1 107 ? -18.223 22.139 13.793 1.00 64.81 107 GLN A N 1
ATOM 813 C CA . GLN A 1 107 ? -18.257 20.742 14.223 1.00 64.81 107 GLN A CA 1
ATOM 814 C C . GLN A 1 107 ? -19.181 20.616 15.448 1.00 64.81 107 GLN A C 1
ATOM 816 O O . GLN A 1 107 ? -18.911 21.233 16.481 1.00 64.81 107 GLN A O 1
ATOM 821 N N . GLU A 1 108 ? -20.282 19.874 15.313 1.00 67.94 108 GLU A N 1
ATOM 822 C CA . GLU A 1 108 ? -21.265 19.626 16.372 1.00 67.94 108 GLU A CA 1
ATOM 823 C C . GLU A 1 108 ? -21.454 18.110 16.547 1.00 67.94 108 GLU A C 1
ATOM 825 O O . GLU A 1 108 ? -21.807 17.437 15.577 1.00 67.94 108 GLU A O 1
ATOM 830 N N . PRO A 1 109 ? -21.247 17.552 17.757 1.00 67.81 109 PRO A N 1
ATOM 831 C CA . PRO A 1 109 ? -20.821 18.223 18.988 1.00 67.81 109 PRO A CA 1
ATOM 832 C C . PRO A 1 109 ? -19.392 18.771 18.888 1.00 67.81 109 PRO A C 1
ATOM 834 O O . PRO A 1 109 ? -18.539 18.216 18.194 1.00 67.81 109 PRO A O 1
ATOM 837 N N . THR A 1 110 ? -19.117 19.865 19.597 1.00 76.81 110 THR A N 1
ATOM 838 C CA . THR A 1 110 ? -17.753 20.398 19.625 1.00 76.81 110 THR A CA 1
ATOM 839 C C . THR A 1 110 ? -16.836 19.437 20.381 1.00 76.81 110 THR A C 1
ATOM 841 O O . THR A 1 110 ? -17.277 18.677 21.246 1.00 76.81 110 THR A O 1
ATOM 844 N N . VAL A 1 111 ? -15.526 19.508 20.129 1.00 76.44 111 VAL A N 1
ATOM 845 C CA . VAL A 1 111 ? -14.519 18.735 20.884 1.00 76.44 111 VAL A CA 1
ATOM 846 C C . VAL A 1 111 ? -14.678 18.920 22.405 1.00 76.44 111 VAL A C 1
ATOM 848 O O . VAL A 1 111 ? -14.465 17.985 23.177 1.00 76.44 111 VAL A O 1
ATOM 851 N N . LEU A 1 112 ? -15.112 20.107 22.847 1.00 79.06 112 LEU A N 1
ATOM 852 C CA . LEU A 1 112 ? -15.369 20.405 24.257 1.00 79.06 112 LEU A CA 1
ATOM 853 C C . LEU A 1 112 ? -16.578 19.639 24.815 1.00 79.06 112 LEU A C 1
ATOM 855 O O . LEU A 1 112 ? -16.543 19.198 25.964 1.00 79.06 112 LEU A O 1
ATOM 859 N N . ASP A 1 113 ? -17.632 19.469 24.020 1.00 83.12 113 ASP A N 1
ATOM 860 C CA . ASP A 1 113 ? -18.833 18.732 24.425 1.00 83.12 113 ASP A CA 1
ATOM 861 C C . ASP A 1 113 ? -18.539 17.236 24.546 1.00 83.12 113 ASP A C 1
ATOM 863 O O . ASP A 1 113 ? -18.952 16.599 25.517 1.00 83.12 113 ASP A O 1
ATOM 867 N N . ILE A 1 114 ? -17.739 16.696 23.619 1.00 81.00 114 ILE A N 1
ATOM 868 C CA . ILE A 1 114 ? -17.262 15.308 23.670 1.00 81.00 114 ILE A CA 1
ATOM 869 C C . ILE A 1 114 ? -16.432 15.088 24.938 1.00 81.00 114 ILE A C 1
A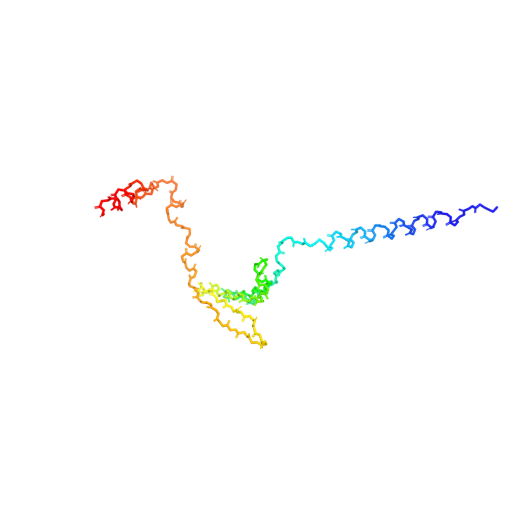TOM 871 O O . ILE A 1 114 ? -16.687 14.144 25.685 1.00 81.00 114 ILE A O 1
ATOM 875 N N . LYS A 1 115 ? -15.487 15.991 25.232 1.00 82.94 115 LYS A N 1
ATOM 876 C CA . LYS A 1 115 ? -14.662 15.920 26.445 1.00 82.94 115 LYS A CA 1
ATOM 877 C C . LYS A 1 115 ? -15.521 15.897 27.716 1.00 82.94 115 LYS A C 1
ATOM 879 O O . LYS A 1 115 ? -15.358 15.006 28.543 1.00 82.94 115 LYS A O 1
ATOM 884 N N . LYS A 1 116 ? -16.488 16.813 27.836 1.00 87.88 116 LYS A N 1
ATOM 885 C CA . LYS A 1 116 ? -17.408 16.871 28.988 1.00 87.88 116 LYS A CA 1
ATOM 886 C C . LYS A 1 116 ? -18.271 15.617 29.136 1.00 87.88 116 LYS A C 1
ATOM 888 O O . LYS A 1 116 ? -18.607 15.253 30.259 1.00 87.88 116 LYS A O 1
ATOM 893 N N . ALA A 1 117 ? -18.672 14.987 28.032 1.00 83.56 117 ALA A N 1
ATOM 894 C CA . ALA A 1 117 ? -19.471 13.765 28.067 1.00 83.56 117 ALA A CA 1
ATOM 895 C C . ALA A 1 117 ? -18.655 12.553 28.544 1.00 83.56 117 ALA A C 1
ATOM 897 O O . ALA A 1 117 ? -19.185 11.707 29.261 1.00 83.56 117 ALA A O 1
ATOM 898 N N . VAL A 1 118 ? -17.373 12.488 28.175 1.00 79.38 118 VAL A N 1
ATOM 899 C CA . VAL A 1 118 ? -16.453 11.423 28.600 1.00 79.38 118 VAL A CA 1
ATOM 900 C C . VAL A 1 118 ? -16.036 11.596 30.062 1.00 79.38 118 VAL A C 1
ATOM 902 O O . VAL A 1 118 ? -16.020 10.618 30.794 1.00 79.38 118 VAL A O 1
ATOM 905 N N . GLU A 1 119 ? -15.771 12.826 30.509 1.00 80.19 119 GLU A N 1
ATOM 906 C CA . GLU A 1 119 ? -15.388 13.133 31.900 1.00 80.19 119 GLU A CA 1
ATOM 907 C C . GLU A 1 119 ? -16.551 13.031 32.905 1.00 80.19 119 GLU A C 1
ATOM 909 O O . GLU A 1 119 ? -16.329 13.041 34.112 1.00 80.19 119 GLU A O 1
ATOM 914 N N . LYS A 1 120 ? -17.802 12.954 32.426 1.00 58.94 120 LYS A N 1
ATOM 915 C CA . LYS A 1 120 ? -18.999 12.735 33.260 1.00 58.94 120 LYS A CA 1
ATOM 916 C C . LYS A 1 120 ? -19.294 11.257 33.557 1.00 58.94 120 LYS A C 1
ATOM 918 O O . LYS A 1 120 ? -20.321 10.979 34.179 1.00 58.94 120 LYS A O 1
ATOM 923 N N . LYS A 1 121 ? -18.447 10.332 33.104 1.00 50.97 121 LYS A N 1
ATOM 924 C CA . LYS A 1 121 ? -18.463 8.917 33.499 1.00 50.97 121 LYS A CA 1
ATOM 925 C C . LYS A 1 121 ? -17.332 8.632 34.474 1.00 50.97 121 LYS A C 1
ATOM 927 O O . LYS A 1 121 ? -17.571 7.781 35.354 1.00 50.97 121 LYS A O 1
#

Foldseek 3Di:
DDDPPVVVVVVVVVVVVVVVVVVVVVVPPDLDWDKDWDWDDDPFIKIWIWTQPDPPPRWIKIWIAGPVQQKIWIWTDDPNDTDTPDIDRCPVVPPPDPCVVPPPDADPPHPVVVVVVVVVD